Protein AF-A0A0S3T723-F1 (afdb_monomer)

Nearest PDB structures (foldseek):
  1z1e-assembly1_A  TM=9.693E-01  e=4.880E-10  Arachis hypogaea
  1d6i-assembly1_A  TM=9.739E-01  e=6.823E-10  Medicago sativa
  6dxd-assembly1_C  TM=9.628E-01  e=9.540E-10  Arabidopsis thaliana
  7sgy-assembly1_A  TM=9.703E-01  e=4.982E-08  Cannabis sativa
  6l78-assembly1_A  TM=9.674E-01  e=6.965E-08  Aegle marmelos

pLDDT: mean 72.11, std 24.61, range [27.08, 97.75]

Secondary structure (DSSP, 8-state):
------------HHHHHHHHHHHHHHHHHTT-TTS-THHHHHHHHTTS--HHHHHHHHHHHHT------HHHHHHHTPPPS------------S-EEETTTHHHHHHHHTT-TT-HHHHHHHHHHHHHT---EEE-S--HHHHHH-GGGG-TT-----

Mean predicted aligned error: 18.01 Å

Solvent-accessible surface area (backbone atoms only — not comparable to full-atom values): 10346 Å² total; per-residue (Å²): 132,90,80,91,85,80,89,79,91,81,78,62,79,75,57,64,60,54,54,55,56,48,52,59,53,53,65,66,59,74,76,52,97,83,61,72,70,62,60,64,51,53,64,50,51,78,74,46,94,56,70,72,59,54,54,53,49,48,56,49,58,74,61,58,75,77,81,78,47,74,65,58,57,53,58,76,69,53,81,84,79,78,93,72,90,88,79,88,87,86,87,76,53,89,47,72,44,47,37,87,53,38,53,63,52,53,27,56,74,40,74,40,66,86,44,54,75,57,47,55,54,48,41,56,50,41,71,67,63,80,54,66,61,48,62,40,83,78,46,74,66,60,45,68,77,36,56,60,80,47,43,94,80,58,78,82,82,125

InterPro domains:
  IPR001099 Chalcone/stilbene synthase, N-terminal [PF00195] (71-153)
  IPR011141 Polyketide synthase, type III [PTHR11877] (70-152)
  IPR016039 Thiolase-like [G3DSA:3.40.47.10] (58-156)
  IPR016039 Thiolase-like [SSF53901] (67-152)

Organism: NCBI:txid157739

Radius of gyration: 41.03 Å; Cα contacts (8 Å, |Δi|>4): 56; chains: 1; bounding box: 100×69×62 Å

Structure (mmCIF, N/CA/C/O backbone):
data_AF-A0A0S3T723-F1
#
_entry.id   AF-A0A0S3T723-F1
#
loop_
_atom_site.group_PDB
_atom_site.id
_atom_site.type_symbol
_atom_site.label_atom_id
_atom_site.label_alt_id
_atom_site.label_comp_id
_atom_site.label_asym_id
_atom_site.label_entity_id
_atom_site.label_seq_id
_atom_site.pdbx_PDB_ins_code
_atom_site.Cartn_x
_atom_site.Cartn_y
_atom_site.Cartn_z
_atom_site.occupancy
_atom_site.B_iso_or_equiv
_atom_site.auth_seq_id
_atom_site.auth_comp_id
_atom_site.auth_asym_id
_atom_site.auth_atom_id
_atom_site.pdbx_PDB_model_num
ATOM 1 N N . MET A 1 1 ? -75.061 27.899 25.899 1.00 28.73 1 MET A N 1
ATOM 2 C CA . MET A 1 1 ? -75.866 28.919 25.197 1.00 28.73 1 MET A CA 1
ATOM 3 C C . MET A 1 1 ? -75.340 30.290 25.576 1.00 28.73 1 MET A C 1
ATOM 5 O O . MET A 1 1 ? -74.934 30.469 26.715 1.00 28.73 1 MET A O 1
ATOM 9 N N . HIS A 1 2 ? -75.288 31.183 24.588 1.00 32.44 2 HIS A N 1
ATOM 10 C CA . HIS A 1 2 ? -74.987 32.613 24.678 1.00 32.44 2 HIS A CA 1
ATOM 11 C C . HIS A 1 2 ? -75.399 33.279 25.992 1.00 32.44 2 HIS A C 1
ATOM 13 O O . HIS A 1 2 ? -76.547 33.119 26.384 1.00 32.44 2 HIS A O 1
ATOM 19 N N . VAL A 1 3 ? -74.546 34.169 26.514 1.00 27.97 3 VAL A N 1
ATOM 20 C CA . VAL A 1 3 ? -74.992 35.504 26.939 1.00 27.97 3 VAL A CA 1
ATOM 21 C C . VAL A 1 3 ? -73.883 36.517 26.623 1.00 27.97 3 VAL A C 1
ATOM 23 O O . VAL A 1 3 ? -72.830 36.533 27.257 1.00 27.97 3 VAL A O 1
ATOM 26 N N . MET A 1 4 ? -74.135 37.357 25.615 1.00 35.16 4 MET A N 1
ATOM 27 C CA . MET A 1 4 ? -73.518 38.678 25.499 1.00 35.16 4 MET A CA 1
ATOM 28 C C . MET A 1 4 ? -74.035 39.521 26.665 1.00 35.16 4 MET A C 1
ATOM 30 O O . MET A 1 4 ? -75.248 39.659 26.807 1.00 35.16 4 MET A O 1
ATOM 34 N N . LEU A 1 5 ? -73.146 40.116 27.459 1.00 27.08 5 LEU A N 1
ATOM 35 C CA . LEU A 1 5 ? -73.501 41.289 28.250 1.00 27.08 5 LEU A CA 1
ATOM 36 C C . LEU A 1 5 ? -72.614 42.458 27.856 1.00 27.08 5 LEU A C 1
ATOM 38 O O . LEU A 1 5 ? -71.394 42.375 27.729 1.00 27.08 5 LEU A O 1
ATOM 42 N N . THR A 1 6 ? -73.330 43.526 27.585 1.00 29.00 6 THR A N 1
ATOM 43 C CA 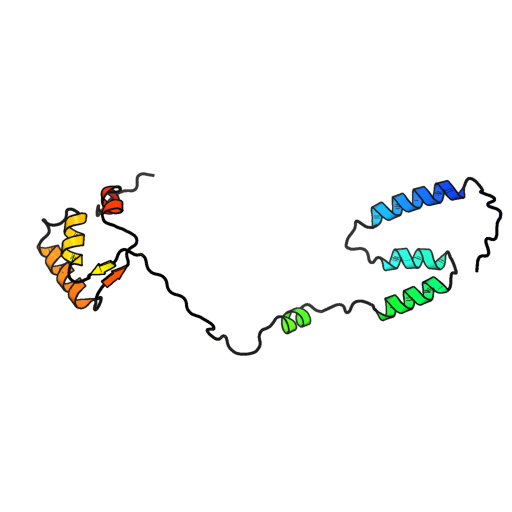. THR A 1 6 ? -72.961 44.759 26.930 1.00 29.00 6 THR A CA 1
ATOM 44 C C . THR A 1 6 ? -72.736 45.871 27.963 1.00 29.00 6 THR A C 1
ATOM 46 O O . THR A 1 6 ? -73.461 45.922 28.952 1.00 29.00 6 THR A O 1
ATOM 49 N N . TYR A 1 7 ? -71.835 46.807 27.626 1.00 27.73 7 TYR A N 1
ATOM 50 C CA . TYR A 1 7 ? -71.685 48.193 28.130 1.00 27.73 7 TYR A CA 1
ATOM 51 C C . TYR A 1 7 ? -71.016 48.451 29.504 1.00 27.73 7 TYR A C 1
ATOM 53 O O . TYR A 1 7 ? -71.139 47.644 30.418 1.00 27.73 7 TYR A O 1
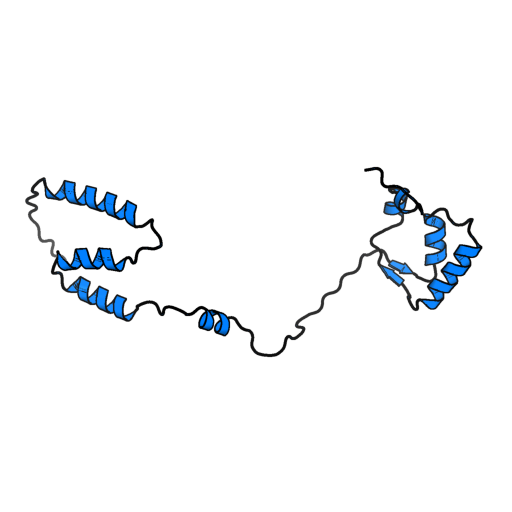ATOM 61 N N . PRO A 1 8 ? -70.415 49.647 29.726 1.00 36.44 8 PRO A N 1
ATOM 62 C CA . PRO A 1 8 ? -69.668 50.486 28.787 1.00 36.44 8 PRO A CA 1
ATOM 63 C C . PRO A 1 8 ? -68.263 50.868 29.301 1.00 36.44 8 PRO A C 1
ATOM 65 O O . PRO A 1 8 ? -68.009 51.108 30.479 1.00 36.44 8 PRO A O 1
ATOM 68 N N . PHE A 1 9 ? -67.351 50.997 28.342 1.00 35.88 9 PHE A N 1
ATOM 69 C CA . PHE A 1 9 ? -66.097 51.730 28.459 1.00 35.88 9 PHE A CA 1
ATOM 70 C C . PHE A 1 9 ? -66.386 53.215 28.750 1.00 35.88 9 PHE A C 1
ATOM 72 O O . PHE A 1 9 ? -66.932 53.906 27.895 1.00 35.88 9 PHE A O 1
ATOM 79 N N . SER A 1 10 ? -65.948 53.728 29.902 1.00 30.38 10 SER A N 1
ATOM 80 C CA . SER A 1 10 ? -65.617 55.151 30.045 1.00 30.38 10 SER A CA 1
ATOM 81 C C . SER A 1 10 ? -64.096 55.271 30.032 1.00 30.38 10 SER A C 1
ATOM 83 O O . SER A 1 10 ? -63.402 54.938 30.995 1.00 30.38 10 SER A O 1
ATOM 85 N N . VAL A 1 11 ? -63.564 55.617 28.861 1.00 40.06 11 VAL A N 1
ATOM 86 C CA . VAL A 1 11 ? -62.128 55.715 28.596 1.00 40.06 11 VAL A CA 1
ATOM 87 C C . VAL A 1 11 ? -61.672 57.103 29.025 1.00 40.06 11 VAL A C 1
ATOM 89 O O . VAL A 1 11 ? -61.886 58.079 28.313 1.00 40.06 11 VAL A O 1
ATOM 92 N N . HIS A 1 12 ? -60.997 57.205 30.168 1.00 31.09 12 HIS A N 1
ATOM 93 C CA . HIS A 1 12 ? -60.120 58.351 30.388 1.00 31.09 12 HIS A CA 1
ATOM 94 C C . HIS A 1 12 ? -58.942 58.246 29.396 1.00 31.09 12 HIS A C 1
ATOM 96 O O . HIS A 1 12 ? -58.231 57.230 29.409 1.00 31.09 12 HIS A O 1
ATOM 102 N N . PRO A 1 13 ? -58.669 59.274 28.569 1.00 35.34 13 PRO A N 1
ATOM 103 C CA . PRO A 1 13 ? -57.626 59.230 27.536 1.00 35.34 13 PRO A CA 1
ATOM 104 C C . PRO A 1 13 ? -56.196 59.042 28.089 1.00 35.34 13 PRO A C 1
ATOM 106 O O . PRO A 1 13 ? -55.276 58.718 27.341 1.00 35.34 13 PRO A O 1
ATOM 109 N N . CYS A 1 14 ? -55.995 59.131 29.409 1.00 36.38 14 CYS A N 1
ATOM 110 C CA . CYS A 1 14 ? -54.702 58.901 30.062 1.00 36.38 14 CYS A CA 1
ATOM 111 C C . CYS A 1 14 ? -54.252 57.427 30.144 1.00 36.38 14 CYS A C 1
ATOM 113 O O . CYS A 1 14 ? -53.057 57.173 30.321 1.00 36.38 14 CYS A O 1
ATOM 115 N N . ILE A 1 15 ? -55.151 56.439 30.038 1.00 43.44 15 ILE A N 1
ATOM 116 C CA . ILE A 1 15 ? -54.781 55.019 30.238 1.00 43.44 15 ILE A CA 1
ATOM 117 C C . ILE A 1 15 ? -54.218 54.395 28.951 1.00 43.44 15 ILE A C 1
ATOM 119 O O . ILE A 1 15 ? -53.286 53.587 29.003 1.00 43.44 15 ILE A O 1
ATOM 123 N N . TYR A 1 16 ? -54.728 54.801 27.784 1.00 37.62 16 TYR A N 1
ATOM 124 C CA . TYR A 1 16 ? -54.356 54.189 26.505 1.00 37.62 16 TYR A CA 1
ATOM 125 C C . TYR A 1 16 ? -52.912 54.524 26.086 1.00 37.62 16 TYR A C 1
ATOM 127 O O . TYR A 1 16 ? -52.193 53.665 25.575 1.00 37.62 16 TYR A O 1
ATOM 135 N N . ILE A 1 17 ? -52.439 55.736 26.398 1.00 44.78 17 ILE A N 1
ATOM 136 C CA . ILE A 1 17 ? -51.074 56.182 26.073 1.00 44.78 17 ILE A CA 1
ATOM 137 C C . ILE A 1 17 ? -50.034 55.462 26.949 1.00 44.78 17 ILE A C 1
ATOM 139 O O . ILE A 1 17 ? -49.003 55.010 26.445 1.00 44.78 17 ILE A O 1
ATOM 143 N N . LYS A 1 18 ? -50.330 55.242 28.240 1.00 39.06 18 LYS A N 1
ATOM 144 C CA . LYS A 1 18 ? -49.424 54.515 29.150 1.00 39.06 18 LYS A CA 1
ATOM 145 C C . LYS A 1 18 ? -49.251 53.046 28.767 1.00 39.06 18 LYS A C 1
ATOM 147 O O . LYS A 1 18 ? -48.167 52.501 28.948 1.00 39.06 18 LYS A O 1
ATOM 152 N N . ARG A 1 19 ? -50.278 52.406 28.198 1.00 41.28 19 ARG A N 1
ATOM 153 C CA . ARG A 1 19 ? -50.221 50.988 27.807 1.00 41.28 19 ARG A CA 1
ATOM 154 C C . ARG A 1 19 ? -49.326 50.752 26.585 1.00 41.28 19 ARG A C 1
ATOM 156 O O . ARG A 1 19 ? -48.618 49.749 26.542 1.00 41.28 19 ARG A O 1
ATOM 163 N N . LYS A 1 20 ? -49.308 51.692 25.631 1.00 39.41 20 LYS A N 1
ATOM 164 C CA . LYS A 1 20 ? -48.482 51.604 24.413 1.00 39.41 20 LYS A CA 1
ATOM 165 C C . LYS A 1 20 ? -47.006 51.911 24.694 1.00 39.41 20 LYS A C 1
ATOM 167 O O . LYS A 1 20 ? -46.139 51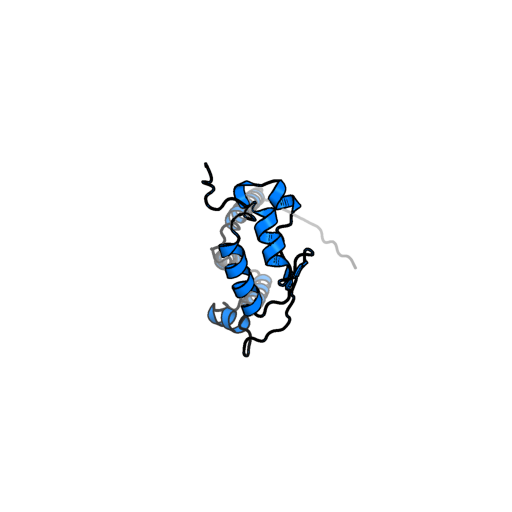.194 24.201 1.00 39.41 20 LYS A O 1
ATOM 172 N N . LEU A 1 21 ? -46.727 52.891 25.564 1.00 41.75 21 LEU A N 1
ATOM 173 C CA . LEU A 1 21 ? -45.365 53.171 26.041 1.00 41.75 21 LEU A CA 1
ATOM 174 C C . LEU A 1 21 ? -44.791 51.999 26.861 1.00 41.75 21 LEU A C 1
ATOM 176 O O . LEU A 1 21 ? -43.615 51.670 26.737 1.00 41.75 21 LEU A O 1
ATOM 180 N N . PHE A 1 22 ? -45.634 51.328 27.654 1.00 45.22 22 PHE A N 1
ATOM 181 C CA . PHE A 1 22 ? -45.230 50.173 28.458 1.00 45.22 22 PHE A CA 1
ATOM 182 C C . PHE A 1 22 ? -44.912 48.934 27.604 1.00 45.22 22 PHE A C 1
ATOM 184 O O . PHE A 1 22 ? -43.940 48.234 27.880 1.00 45.22 22 PHE A O 1
ATOM 191 N N . PHE A 1 23 ? -45.667 48.699 26.524 1.00 46.72 23 PHE A N 1
ATOM 192 C CA . PHE A 1 23 ? -45.372 47.619 25.574 1.00 46.72 23 PHE A CA 1
ATOM 193 C C . PHE A 1 23 ? -44.056 47.847 24.817 1.00 46.72 23 PHE A C 1
ATOM 195 O O . PHE A 1 23 ? -43.271 46.914 24.667 1.00 46.72 23 PHE A O 1
ATOM 202 N N . HIS A 1 24 ? -43.758 49.089 24.424 1.00 39.09 24 HIS A N 1
ATOM 203 C CA . HIS A 1 24 ? -42.494 49.411 23.751 1.00 39.09 24 HIS A CA 1
ATOM 204 C C . HIS A 1 24 ? -41.270 49.282 24.678 1.00 39.09 24 HIS A C 1
ATOM 206 O O . HIS A 1 24 ? -40.185 48.914 24.224 1.00 39.09 24 HIS A O 1
ATOM 212 N N . HIS A 1 25 ? -41.452 49.533 25.981 1.00 42.50 25 HIS A N 1
ATOM 213 C CA . HIS A 1 25 ? -40.412 49.356 26.999 1.00 42.50 25 HIS A CA 1
ATOM 214 C C . HIS A 1 25 ? -40.179 47.878 27.363 1.00 42.50 25 HIS A C 1
ATOM 216 O O . HIS A 1 25 ? -39.045 47.456 27.574 1.00 42.50 25 HIS A O 1
ATOM 222 N N . LEU A 1 26 ? -41.232 47.053 27.372 1.00 43.78 26 LEU A N 1
ATOM 223 C CA . LEU A 1 26 ? -41.107 45.603 27.574 1.00 43.78 26 LEU A CA 1
ATOM 224 C C . LEU A 1 26 ? -40.375 44.915 26.417 1.00 43.78 26 LEU A C 1
ATOM 226 O O . LEU A 1 26 ? -39.572 44.011 26.645 1.00 43.78 26 LEU A O 1
ATOM 230 N N . GLN A 1 27 ? -40.599 45.372 25.185 1.00 42.78 27 GLN A N 1
ATOM 231 C CA . GLN A 1 27 ? -39.972 44.779 24.004 1.00 42.78 27 GLN A CA 1
ATOM 232 C C . GLN A 1 27 ? -38.466 45.081 23.913 1.00 42.78 27 GLN A C 1
ATOM 234 O O . GLN A 1 27 ? -37.718 44.301 23.333 1.00 42.78 27 GLN A O 1
ATOM 239 N N . THR A 1 28 ? -37.999 46.158 24.555 1.00 43.72 28 THR A N 1
ATOM 240 C CA . THR A 1 28 ? -36.571 46.508 24.646 1.00 43.72 28 THR A CA 1
ATOM 241 C C . THR A 1 28 ? -35.827 45.759 25.758 1.00 43.72 28 THR A C 1
ATOM 243 O O . THR A 1 28 ? -34.607 45.636 25.686 1.00 43.72 28 THR A O 1
ATOM 246 N N . GLN A 1 29 ? -36.522 45.208 26.761 1.00 39.41 29 GLN A N 1
ATOM 247 C CA . GLN A 1 29 ? -35.892 44.491 27.885 1.00 39.41 29 GLN A CA 1
ATOM 248 C C . GLN A 1 29 ? -35.833 42.963 27.711 1.00 39.41 29 GLN A C 1
ATOM 250 O O . GLN A 1 29 ? -35.079 42.303 28.420 1.00 39.41 29 GLN A O 1
ATOM 255 N N . LEU A 1 30 ? -36.568 42.392 26.749 1.00 43.25 30 LEU A N 1
ATOM 256 C CA . LEU A 1 30 ? -36.546 40.952 26.438 1.00 43.25 30 LEU A CA 1
ATOM 257 C C . LEU A 1 30 ? -35.326 40.498 25.606 1.00 43.25 30 LEU A C 1
ATOM 259 O O . LEU A 1 30 ? -35.158 39.304 25.387 1.00 43.25 30 LEU A O 1
ATOM 263 N N . LEU A 1 31 ? -34.464 41.423 25.163 1.00 42.50 31 LEU A N 1
ATOM 264 C CA . LEU A 1 31 ? -33.256 41.142 24.364 1.00 42.50 31 LEU A CA 1
ATOM 265 C C . LEU A 1 31 ? -31.955 41.065 25.188 1.00 42.50 31 LEU A C 1
ATOM 267 O O . LEU A 1 31 ? -30.873 40.963 24.618 1.00 42.50 31 LEU A O 1
ATOM 271 N N . GLN A 1 32 ? -32.034 41.106 26.521 1.00 36.28 32 GLN A N 1
ATOM 272 C CA . GLN A 1 32 ? -30.875 40.969 27.411 1.00 36.28 32 GLN A CA 1
ATOM 273 C C . GLN A 1 32 ? -30.905 39.568 28.052 1.00 36.28 32 GLN A C 1
ATOM 275 O O . GLN A 1 32 ? -31.745 39.323 28.920 1.00 36.28 32 GLN A O 1
ATOM 280 N N . PRO A 1 33 ? -30.027 38.637 27.637 1.00 41.00 33 PRO A N 1
ATOM 281 C CA . PRO A 1 33 ? -30.139 37.214 27.971 1.00 41.00 33 PRO A CA 1
ATOM 282 C C . PRO A 1 33 ? -29.805 36.866 29.432 1.00 41.00 33 PRO A C 1
ATOM 284 O O . PRO A 1 33 ? -29.940 35.707 29.808 1.00 41.00 33 PRO A O 1
ATOM 287 N N . ASP A 1 34 ? -29.410 37.839 30.260 1.00 42.00 34 ASP A N 1
ATOM 288 C CA . ASP A 1 34 ? -28.809 37.575 31.576 1.00 42.00 34 ASP A CA 1
ATOM 289 C C . ASP A 1 34 ? -29.494 38.290 32.757 1.00 42.00 34 ASP A C 1
ATOM 291 O O . ASP A 1 34 ? -28.943 38.419 33.849 1.00 42.00 34 ASP A O 1
ATOM 295 N N . ARG A 1 35 ? -30.732 38.772 32.577 1.00 47.41 35 ARG A N 1
ATOM 296 C CA . ARG A 1 35 ? -31.547 39.236 33.711 1.00 47.41 35 ARG A CA 1
ATOM 297 C C . ARG A 1 35 ? -32.698 38.287 33.967 1.00 47.41 35 ARG A C 1
ATOM 299 O O . ARG A 1 35 ? -33.574 38.095 33.131 1.00 47.41 35 ARG A O 1
ATOM 306 N N . ASN A 1 36 ? -32.690 37.724 35.171 1.00 47.38 36 ASN A N 1
ATOM 307 C CA . ASN A 1 36 ? -33.693 36.799 35.663 1.00 47.38 36 ASN A CA 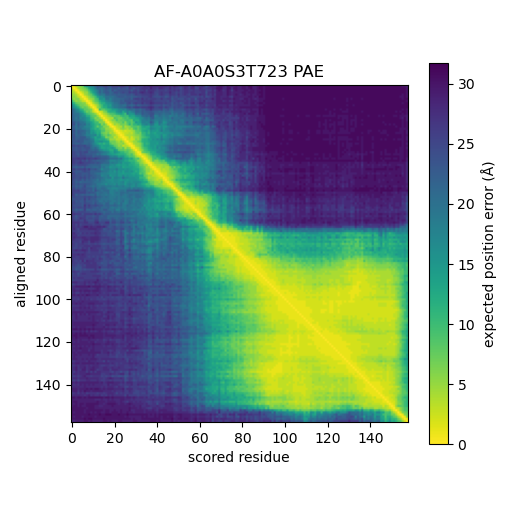1
ATOM 308 C C . ASN A 1 36 ? -35.111 37.404 35.484 1.00 47.38 36 ASN A C 1
ATOM 310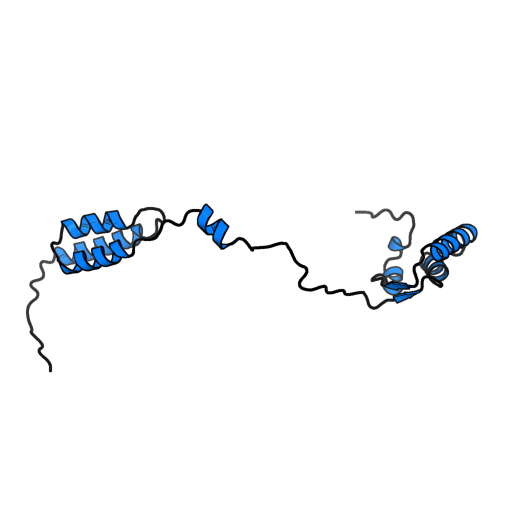 O O . ASN A 1 36 ? -35.446 38.372 36.179 1.00 47.38 36 ASN A O 1
ATOM 314 N N . PRO A 1 37 ? -35.957 36.868 34.576 1.00 50.12 37 PRO A N 1
ATOM 315 C CA . PRO A 1 37 ? -37.247 37.473 34.208 1.00 50.12 37 PRO A CA 1
ATOM 316 C C . PRO A 1 37 ? -38.245 37.540 35.379 1.00 50.12 37 PRO A C 1
ATOM 318 O O . PRO A 1 37 ? -39.282 38.201 35.300 1.00 50.12 37 PRO A O 1
ATOM 321 N N . PHE A 1 38 ? -37.910 36.900 36.500 1.00 49.56 38 PHE A N 1
ATOM 322 C CA . PHE A 1 38 ? -38.670 36.885 37.742 1.00 49.56 38 PHE A CA 1
ATOM 323 C C . PHE A 1 38 ? -38.754 38.245 38.440 1.00 49.56 38 PHE A C 1
ATOM 325 O O . PHE A 1 38 ? -39.775 38.521 39.069 1.00 49.56 38 PHE A O 1
ATOM 332 N N . TYR A 1 39 ? -37.746 39.115 38.308 1.00 53.25 39 TYR A N 1
ATOM 333 C CA . TYR A 1 39 ? -37.762 40.427 38.973 1.00 53.25 39 TYR A CA 1
ATOM 334 C C . TYR A 1 39 ? -38.815 41.376 38.384 1.00 53.25 39 TYR A C 1
ATOM 336 O O . TYR A 1 39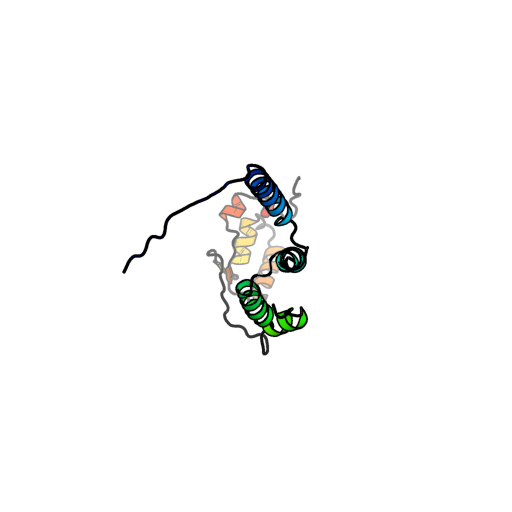 ? -39.514 42.068 39.125 1.00 53.25 39 TYR A O 1
ATOM 344 N N . LEU A 1 40 ? -38.985 41.364 37.059 1.00 52.47 40 LEU A N 1
ATOM 345 C CA . LEU A 1 40 ? -39.989 42.183 36.371 1.00 52.47 40 LEU A CA 1
ATOM 346 C C . LEU A 1 40 ? -41.417 41.699 36.659 1.00 52.47 40 LEU A C 1
ATOM 348 O O . LEU A 1 40 ? -42.319 42.517 36.846 1.00 52.47 40 LEU A O 1
ATOM 352 N N . LEU A 1 41 ? -41.622 40.383 36.771 1.00 50.69 41 LEU A N 1
ATOM 353 C CA . LEU A 1 41 ? -42.932 39.810 37.084 1.00 50.69 41 LEU A CA 1
ATOM 354 C C . LEU A 1 41 ? -43.346 40.078 38.545 1.00 50.69 41 LEU A C 1
ATOM 356 O O . LEU A 1 41 ? -44.505 40.401 38.804 1.00 50.69 41 LEU A O 1
ATOM 360 N N . PHE A 1 42 ? -42.399 40.030 39.492 1.00 51.31 42 PHE A N 1
ATOM 361 C CA . PHE A 1 42 ? -42.649 40.344 40.908 1.00 51.31 42 PHE A CA 1
ATOM 362 C C . PHE A 1 42 ? -43.110 41.791 41.113 1.00 51.31 42 PHE A C 1
ATOM 364 O O . PHE A 1 42 ? -44.050 42.054 41.868 1.00 51.31 42 PHE A O 1
ATOM 371 N N . HIS A 1 43 ? -42.491 42.728 40.392 1.00 51.50 43 HIS A N 1
ATOM 372 C CA . HIS A 1 43 ? -42.842 44.143 40.484 1.00 51.50 43 HIS A CA 1
ATOM 373 C C . HIS A 1 43 ? -44.241 44.447 39.921 1.00 51.50 43 HIS A C 1
ATOM 375 O O . HIS A 1 43 ? -44.890 45.402 40.352 1.00 51.50 43 HIS A O 1
ATOM 381 N N . PHE A 1 44 ? -44.724 43.626 38.982 1.00 52.00 44 PHE A N 1
ATOM 382 C CA . PHE A 1 44 ? -46.047 43.772 38.376 1.00 52.00 44 PHE A CA 1
ATOM 383 C C . PHE A 1 44 ? -47.164 43.162 39.238 1.00 52.00 44 PHE A C 1
ATOM 385 O O . PHE A 1 44 ? -48.227 43.765 39.390 1.00 52.00 44 PHE A O 1
ATOM 392 N N . VAL A 1 45 ? -46.912 42.006 39.862 1.00 51.66 45 VAL A N 1
ATOM 393 C CA . VAL A 1 45 ? -47.884 41.298 40.721 1.00 51.66 45 VAL A CA 1
ATOM 394 C C . VAL A 1 45 ? -48.154 42.045 42.032 1.00 51.66 45 VAL A C 1
ATOM 396 O O . VAL A 1 45 ? -49.287 42.048 42.502 1.00 51.66 45 VAL A O 1
ATOM 399 N N . SER A 1 46 ? -47.166 42.769 42.574 1.00 51.91 46 SER A N 1
ATOM 400 C CA . SER A 1 46 ? -47.362 43.623 43.761 1.00 51.91 46 SER A CA 1
ATOM 401 C C . SER A 1 46 ? -48.334 44.791 43.508 1.00 51.91 46 SER A C 1
ATOM 403 O O . SER A 1 46 ? -48.970 45.299 44.428 1.00 51.91 46 SER A O 1
ATOM 405 N N . LYS A 1 47 ? -48.504 45.201 42.242 1.00 52.34 47 LYS A N 1
ATOM 406 C CA . LYS A 1 47 ? -49.354 46.341 41.863 1.00 52.34 47 LYS A CA 1
ATOM 407 C C . LYS A 1 47 ? -50.780 45.955 41.448 1.00 52.34 47 LYS A C 1
ATOM 409 O O . LYS A 1 47 ? -51.645 46.825 41.414 1.00 52.34 47 LYS A O 1
ATOM 414 N N . TYR A 1 48 ? -51.038 44.679 41.150 1.00 53.38 48 TYR A N 1
ATOM 415 C CA . TYR A 1 48 ? -52.346 44.180 40.711 1.00 53.38 48 TYR A CA 1
ATOM 416 C C . TYR A 1 48 ? -52.692 42.884 41.456 1.00 53.38 48 TYR A C 1
ATOM 418 O O . TYR A 1 48 ? -52.210 41.804 41.125 1.00 53.38 48 TYR A O 1
ATOM 426 N N . HIS A 1 49 ? -53.553 42.993 42.466 1.00 53.12 49 HIS A N 1
ATOM 427 C CA . HIS A 1 49 ? -53.972 41.923 43.378 1.00 53.12 49 HIS A CA 1
ATOM 428 C C . HIS A 1 49 ? -54.885 40.869 42.692 1.00 53.12 49 HIS A C 1
ATOM 430 O O . HIS A 1 49 ? -56.045 40.700 43.059 1.00 53.12 49 HIS A O 1
ATOM 436 N N . HIS A 1 50 ? -54.399 40.147 41.674 1.00 54.06 50 HIS A N 1
ATOM 437 C CA . HIS A 1 50 ? -55.194 39.155 40.931 1.00 54.06 50 HIS A CA 1
ATOM 438 C C . HIS A 1 50 ? -54.759 37.712 41.274 1.00 54.06 50 HIS A C 1
ATOM 440 O O . HIS A 1 50 ? -53.745 37.208 40.795 1.00 54.06 50 HIS A O 1
ATOM 446 N N . ARG A 1 51 ? -55.583 37.005 42.069 1.00 54.41 51 ARG A N 1
ATOM 447 C CA . ARG A 1 51 ? -55.388 35.603 42.517 1.00 54.41 51 ARG A CA 1
ATOM 448 C C . ARG A 1 51 ? -55.034 34.535 41.445 1.00 54.41 51 ARG A C 1
ATOM 450 O O . ARG A 1 51 ? -54.264 33.644 41.795 1.00 54.41 51 ARG A O 1
ATOM 457 N N . PRO A 1 52 ? -55.506 34.558 40.180 1.00 55.97 52 PRO A N 1
ATOM 458 C CA . PRO A 1 52 ? -55.172 33.509 39.207 1.00 55.97 52 PRO A CA 1
ATOM 459 C C . PRO A 1 52 ? -53.711 33.552 38.733 1.00 55.97 52 PRO A C 1
ATOM 461 O O . PRO A 1 52 ? -53.150 32.517 38.380 1.00 55.97 52 PRO A O 1
ATOM 464 N N . LEU A 1 53 ? -53.058 34.720 38.789 1.00 56.66 53 LEU A N 1
ATOM 465 C CA . LEU A 1 53 ? -51.638 34.846 38.448 1.00 56.66 53 LEU A CA 1
ATOM 466 C C . LEU A 1 53 ? -50.736 34.212 39.511 1.00 56.66 53 LEU A C 1
ATOM 468 O O . LEU A 1 53 ? -49.678 33.689 39.175 1.00 56.66 53 LEU A O 1
ATOM 472 N N . LEU A 1 54 ? -51.173 34.214 40.775 1.00 59.34 54 LEU A N 1
ATOM 473 C CA . LEU A 1 54 ? -50.451 33.584 41.879 1.00 59.34 54 LEU A CA 1
ATOM 474 C C . LEU A 1 54 ? -50.417 32.057 41.719 1.00 59.34 54 LEU A C 1
ATOM 476 O O . LEU A 1 54 ? -49.374 31.451 41.932 1.00 59.34 54 LEU A O 1
ATOM 480 N N . LEU A 1 55 ? -51.525 31.441 41.290 1.00 59.31 55 LEU A N 1
ATOM 481 C CA . LEU A 1 55 ? -51.603 29.992 41.079 1.00 59.31 55 LEU A CA 1
ATOM 482 C C . LEU 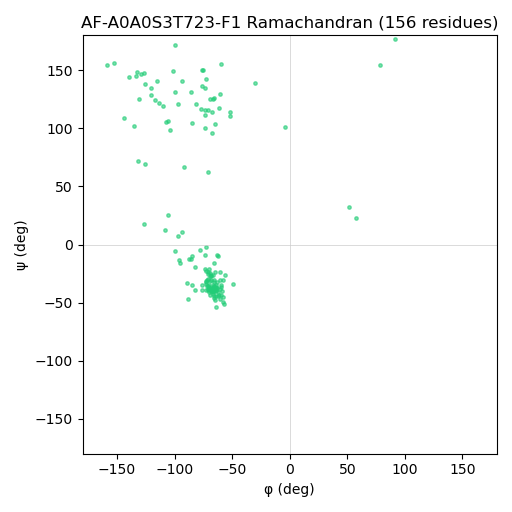A 1 55 ? -50.736 29.540 39.894 1.00 59.31 55 LEU A C 1
ATOM 484 O O . LEU A 1 55 ? -50.035 28.539 39.996 1.00 59.31 55 LEU A O 1
ATOM 488 N N . LEU A 1 56 ? -50.718 30.314 38.803 1.00 59.53 56 LEU A N 1
ATOM 489 C CA . LEU A 1 56 ? -49.841 30.061 37.657 1.00 59.53 56 LEU A CA 1
ATOM 490 C C . LEU A 1 56 ? -48.361 30.256 38.027 1.00 59.53 56 LEU A C 1
ATOM 492 O O . LEU A 1 56 ? -47.522 29.454 37.636 1.00 59.53 56 LEU A O 1
ATOM 496 N N . LEU A 1 57 ? -48.042 31.270 38.840 1.00 60.75 57 LEU A N 1
ATOM 497 C CA . LEU A 1 57 ? -46.706 31.475 39.408 1.00 60.75 57 LEU A CA 1
ATOM 498 C C . LEU A 1 57 ? -46.280 30.342 40.338 1.00 60.75 57 LEU A C 1
ATOM 500 O O . LEU A 1 57 ? -45.108 29.992 40.330 1.00 60.75 57 LEU A O 1
ATOM 504 N N . LEU A 1 58 ? -47.196 29.775 41.126 1.00 60.50 58 LEU A N 1
ATOM 505 C CA . LEU A 1 58 ? -46.941 28.614 41.981 1.00 60.50 58 LEU A CA 1
ATOM 506 C C . LEU A 1 58 ? -46.750 27.338 41.154 1.00 60.50 58 LEU A C 1
ATOM 508 O O . LEU A 1 58 ? -45.820 26.589 41.428 1.00 60.50 58 LEU A O 1
ATOM 512 N N . TYR A 1 59 ? -47.547 27.131 40.103 1.00 57.09 59 TYR A N 1
ATOM 513 C CA . TYR A 1 59 ? -47.388 26.020 39.158 1.00 57.09 59 TYR A CA 1
ATOM 514 C C . TYR A 1 59 ? -46.062 26.122 38.386 1.00 57.09 59 TYR A C 1
ATOM 516 O O . TYR A 1 59 ? -45.348 25.138 38.222 1.00 57.09 59 TYR A O 1
ATOM 524 N N . PHE A 1 60 ? -45.677 27.336 37.981 1.00 54.34 60 PHE A N 1
ATOM 525 C CA . PHE A 1 60 ? -44.388 27.614 37.345 1.00 54.34 60 PHE A CA 1
ATOM 526 C C . PHE A 1 60 ? -43.227 27.545 38.354 1.00 54.34 60 PHE A C 1
ATOM 528 O O . PHE A 1 60 ? -42.148 27.075 38.000 1.00 54.34 60 PHE A O 1
ATOM 535 N N . LYS A 1 61 ? -43.434 27.941 39.624 1.00 54.78 61 LYS A N 1
ATOM 536 C CA . LYS A 1 61 ? -42.472 27.760 40.732 1.00 54.78 61 LYS A CA 1
ATOM 537 C C . LYS A 1 61 ? -42.253 26.284 41.087 1.00 54.78 61 LYS A C 1
ATOM 539 O O . LYS A 1 61 ? -41.136 25.898 41.409 1.00 54.78 61 LYS A O 1
ATOM 544 N N . ALA A 1 62 ? -43.297 25.465 41.003 1.00 53.03 62 ALA A N 1
ATOM 545 C CA . ALA A 1 62 ? -43.208 24.016 41.164 1.00 53.03 62 ALA A CA 1
ATOM 546 C C . ALA A 1 62 ? -42.476 23.348 39.984 1.00 53.03 62 ALA A C 1
ATOM 548 O O . ALA A 1 62 ? -41.933 22.261 40.135 1.00 53.03 62 ALA A O 1
ATOM 549 N N . ASN A 1 63 ? -42.408 24.029 38.834 1.00 51.84 63 ASN A N 1
ATOM 550 C CA . ASN A 1 63 ? -41.700 23.597 37.627 1.00 51.84 63 ASN A CA 1
ATOM 551 C C . ASN A 1 63 ? -40.386 24.375 37.393 1.00 51.84 63 ASN A C 1
ATOM 553 O O . ASN A 1 63 ? -39.929 24.535 36.258 1.00 51.84 63 ASN A O 1
ATOM 557 N N . GLN A 1 64 ? -39.775 24.914 38.457 1.00 53.62 64 GLN A N 1
ATOM 558 C CA . GLN A 1 64 ? -38.498 25.620 38.343 1.00 53.62 64 GLN A CA 1
ATOM 559 C C . GLN A 1 64 ? -37.387 24.651 37.975 1.00 53.62 64 GLN A C 1
ATOM 561 O O . GLN A 1 64 ? -37.005 23.784 38.757 1.00 53.62 64 GLN A O 1
ATOM 566 N N . ARG A 1 65 ? -36.880 24.874 36.759 1.00 56.12 65 ARG A N 1
ATOM 567 C CA . ARG A 1 65 ? -35.533 24.582 36.268 1.00 56.12 65 ARG A CA 1
ATOM 568 C C . ARG A 1 65 ? -34.620 24.027 37.361 1.00 56.12 65 ARG A C 1
ATOM 570 O O . ARG A 1 65 ? -34.046 24.787 38.139 1.00 56.12 65 ARG A O 1
ATOM 577 N N . LYS A 1 66 ? -34.427 22.705 37.350 1.00 60.56 66 LYS A N 1
ATOM 578 C CA . LYS A 1 66 ? -33.208 22.110 37.900 1.00 60.56 66 LYS A CA 1
ATOM 579 C C . LYS A 1 66 ? -32.037 22.845 37.255 1.00 60.56 66 LYS A C 1
ATOM 581 O O . LYS A 1 66 ? -31.873 22.792 36.037 1.00 60.56 66 LYS A O 1
ATOM 586 N N . MET A 1 67 ? -31.275 23.577 38.059 1.00 63.62 67 MET A N 1
ATOM 587 C CA . MET A 1 67 ? -29.980 24.087 37.636 1.00 63.62 67 MET A CA 1
ATOM 588 C C . MET A 1 67 ? -29.087 22.860 37.476 1.00 63.62 67 MET A C 1
ATOM 590 O O . MET A 1 67 ? -28.599 22.316 38.461 1.00 63.62 67 MET A O 1
ATOM 594 N N . VAL A 1 68 ? -28.988 22.363 36.245 1.00 71.50 68 VAL A N 1
ATOM 595 C CA . VAL A 1 68 ? -28.189 21.180 35.942 1.00 71.50 68 VAL A CA 1
ATOM 596 C C . VAL A 1 68 ? -26.727 21.560 36.106 1.00 71.50 68 VAL A C 1
ATOM 598 O O . VAL A 1 68 ? -26.254 22.540 35.524 1.00 71.50 68 VAL A O 1
ATOM 601 N N . THR A 1 69 ? -26.016 20.801 36.926 1.00 87.44 69 THR A N 1
ATOM 602 C CA . THR A 1 69 ? -24.593 21.031 37.149 1.00 87.44 69 THR A CA 1
ATOM 603 C C . THR A 1 69 ? -23.787 20.530 35.952 1.00 87.44 69 THR A C 1
ATOM 605 O O . THR A 1 69 ? -24.148 19.558 35.287 1.00 87.44 69 THR A O 1
ATOM 608 N N . VAL A 1 70 ? -22.643 21.158 35.681 1.00 88.75 70 VAL A N 1
ATOM 609 C CA . VAL A 1 70 ? -21.744 20.718 34.597 1.00 88.75 70 VAL A CA 1
ATOM 610 C C . VAL A 1 70 ? -21.290 19.261 34.802 1.00 88.75 70 VAL A C 1
ATOM 612 O O . VAL A 1 70 ? -21.076 18.536 33.832 1.00 88.75 70 VAL A O 1
ATOM 615 N N . SER A 1 71 ? -21.180 18.801 36.053 1.00 88.19 71 SER A N 1
ATOM 616 C CA . SER A 1 71 ? -20.869 17.411 36.409 1.00 88.19 71 SER A CA 1
ATOM 617 C C . SER A 1 71 ? -21.957 16.417 36.004 1.00 88.19 71 SER A C 1
ATOM 619 O O . SER A 1 71 ? -21.624 15.376 35.443 1.00 88.19 71 SER A O 1
ATOM 621 N N . GLU A 1 72 ? -23.234 16.733 36.232 1.00 89.00 72 GLU A N 1
ATOM 622 C CA . GLU A 1 72 ? -24.360 15.860 35.858 1.00 89.00 72 GLU A CA 1
ATOM 623 C C . GLU A 1 72 ? -24.477 15.729 34.336 1.00 89.00 72 GLU A C 1
ATOM 625 O O . GLU A 1 72 ? -24.672 14.628 33.823 1.00 89.00 72 GLU A O 1
ATOM 630 N N . ILE A 1 73 ? -24.269 16.832 33.606 1.00 89.88 73 ILE A N 1
ATOM 631 C CA . ILE A 1 73 ? -24.234 16.820 32.134 1.00 89.88 73 ILE A CA 1
ATOM 632 C C . ILE A 1 73 ? -23.106 15.905 31.644 1.00 89.88 73 ILE A C 1
ATOM 634 O O . ILE A 1 73 ? -23.324 15.057 30.782 1.00 89.88 73 ILE A O 1
ATOM 638 N N . ARG A 1 74 ? -21.906 16.029 32.227 1.00 90.19 74 ARG A N 1
ATOM 639 C CA . ARG A 1 74 ? -20.749 15.192 31.869 1.00 90.19 74 ARG A CA 1
ATOM 640 C C . ARG A 1 74 ? -20.962 13.718 32.194 1.00 90.19 74 ARG A C 1
ATOM 642 O O . ARG A 1 74 ? -20.495 12.875 31.438 1.00 90.19 74 ARG A O 1
ATOM 649 N N . GLN A 1 75 ? -21.626 13.398 33.303 1.00 91.69 75 GLN A N 1
ATOM 650 C CA . GLN A 1 75 ? -21.905 12.012 33.676 1.00 91.69 75 GLN A CA 1
ATOM 651 C C . GLN A 1 75 ? -22.926 11.375 32.730 1.00 91.69 75 GLN A C 1
ATOM 653 O O . GLN A 1 75 ? -22.687 10.267 32.268 1.00 91.69 75 GLN A O 1
ATOM 658 N N . ALA A 1 76 ? -23.997 12.090 32.376 1.00 91.06 76 ALA A N 1
ATOM 659 C CA . ALA A 1 76 ? -25.006 11.600 31.435 1.00 91.06 76 ALA A CA 1
ATOM 660 C C . ALA A 1 76 ? -24.475 11.432 29.997 1.00 91.06 76 ALA A C 1
ATOM 662 O O . ALA A 1 76 ? -25.000 10.626 29.237 1.00 91.06 76 ALA A O 1
ATOM 663 N N . GLN A 1 77 ? -23.445 12.193 29.612 1.00 93.19 77 GLN A N 1
ATOM 664 C CA . GLN A 1 77 ? -22.805 12.101 28.293 1.00 93.19 77 GLN A CA 1
ATOM 665 C C . GLN A 1 77 ? -21.713 11.026 28.203 1.00 93.19 77 GLN A C 1
ATOM 667 O O . GLN A 1 77 ? -21.234 10.743 27.104 1.00 93.19 77 GLN A O 1
ATOM 672 N N . ARG A 1 78 ? -21.261 10.460 29.330 1.00 92.00 78 ARG A N 1
ATOM 673 C CA . ARG A 1 78 ? -20.208 9.439 29.317 1.00 92.00 78 ARG A CA 1
ATOM 674 C C . ARG A 1 78 ? -20.760 8.113 28.810 1.00 92.00 78 ARG A C 1
ATOM 676 O O . ARG A 1 78 ? -21.803 7.656 29.257 1.00 92.00 78 ARG A O 1
ATOM 683 N N . ALA A 1 79 ? -20.005 7.482 27.916 1.00 92.06 79 ALA A N 1
ATOM 684 C CA . ALA A 1 79 ? -20.208 6.083 27.586 1.00 92.06 79 ALA A CA 1
ATOM 685 C C . ALA A 1 79 ? -19.732 5.204 28.751 1.00 92.06 79 ALA A C 1
ATOM 687 O O . ALA A 1 79 ? -18.724 5.504 29.398 1.00 92.06 79 ALA A O 1
ATOM 688 N N . GLU A 1 80 ? -20.456 4.121 29.000 1.00 92.88 80 GLU A N 1
ATOM 689 C CA . GLU A 1 80 ? -20.066 3.096 29.961 1.00 92.88 80 GLU A CA 1
ATOM 690 C C . GLU A 1 80 ? -19.295 1.981 29.249 1.00 92.88 80 GLU A C 1
ATOM 692 O O . GLU A 1 80 ? -19.640 1.575 28.140 1.00 92.88 80 GLU A O 1
ATOM 697 N N . GLY A 1 81 ? -18.252 1.472 29.903 1.00 92.81 81 GLY A N 1
ATOM 698 C CA . GLY A 1 81 ? -17.463 0.348 29.407 1.00 92.81 81 GLY A CA 1
ATOM 699 C C . GLY A 1 81 ? -16.246 0.727 28.549 1.00 92.81 81 GLY A C 1
ATOM 700 O O . GLY A 1 81 ? -15.960 1.902 28.310 1.00 92.81 81 GLY A O 1
ATOM 701 N N . PRO A 1 82 ? -15.461 -0.283 28.140 1.00 96.00 82 PRO A N 1
ATOM 702 C CA . PRO A 1 82 ? -14.255 -0.086 27.346 1.00 96.00 82 PRO A CA 1
ATOM 703 C C . PRO A 1 82 ? -14.575 0.228 25.875 1.00 96.00 82 PRO A C 1
ATOM 705 O O . PRO A 1 82 ? -15.561 -0.251 25.312 1.00 96.00 82 PRO A O 1
ATOM 708 N N . ALA A 1 83 ? -13.698 0.995 25.221 1.00 96.62 83 ALA A N 1
ATOM 709 C CA . ALA A 1 83 ? -13.805 1.261 23.788 1.00 96.62 83 ALA A CA 1
ATOM 710 C C . ALA A 1 83 ? -13.728 -0.050 22.985 1.00 96.62 83 ALA A C 1
ATOM 712 O O . ALA A 1 83 ? -12.807 -0.845 23.171 1.00 96.62 83 ALA A O 1
ATOM 713 N N . THR A 1 84 ? -14.690 -0.255 22.084 1.00 97.56 84 THR A N 1
ATOM 714 C CA . THR A 1 84 ? -14.822 -1.477 21.280 1.00 97.56 84 THR A CA 1
ATOM 715 C C . THR A 1 84 ? -14.886 -1.125 19.797 1.00 97.56 84 THR A C 1
ATOM 717 O O . THR A 1 84 ? -15.558 -0.169 19.408 1.00 97.56 84 THR A O 1
ATOM 720 N N . ILE A 1 85 ? -14.187 -1.892 18.955 1.00 96.56 85 ILE A N 1
ATOM 721 C CA . ILE A 1 85 ? -14.250 -1.733 17.498 1.00 96.56 85 ILE A CA 1
ATOM 722 C C . ILE A 1 85 ? -15.617 -2.227 17.015 1.00 96.56 85 ILE A C 1
ATOM 724 O O . ILE A 1 85 ? -15.921 -3.410 17.134 1.00 96.56 85 ILE A O 1
ATOM 728 N N . LEU A 1 86 ? -16.425 -1.322 16.455 1.00 97.69 86 LEU A N 1
ATOM 729 C CA . LEU A 1 86 ? -17.745 -1.657 15.907 1.00 97.69 86 LEU A CA 1
ATOM 730 C C . LEU A 1 86 ? -17.687 -2.059 14.427 1.00 97.69 86 LEU A C 1
ATOM 732 O O . LEU A 1 86 ? -18.466 -2.899 13.990 1.00 97.69 86 LEU A O 1
ATOM 736 N N . ALA A 1 87 ? -16.770 -1.468 13.654 1.00 97.69 87 ALA A N 1
ATOM 737 C CA . ALA A 1 87 ? -16.575 -1.780 12.240 1.00 97.69 87 ALA A CA 1
ATOM 738 C C . ALA A 1 87 ? -15.178 -1.364 11.757 1.00 97.69 87 ALA A C 1
ATOM 740 O O . ALA A 1 87 ? -14.580 -0.428 12.290 1.00 97.69 87 ALA A O 1
ATOM 741 N N . ILE A 1 88 ? -14.689 -2.037 10.710 1.00 97.38 88 ILE A N 1
ATOM 742 C CA . ILE A 1 88 ? -13.469 -1.677 9.976 1.00 97.38 88 ILE A CA 1
ATOM 743 C C . ILE A 1 88 ? -13.799 -1.686 8.482 1.00 97.38 88 ILE A C 1
ATOM 745 O O . ILE A 1 88 ? -14.278 -2.688 7.957 1.00 97.38 88 ILE A O 1
ATOM 749 N N . GLY A 1 89 ? -13.524 -0.574 7.802 1.00 97.75 89 GLY A N 1
ATOM 750 C CA . GLY A 1 89 ? -13.599 -0.460 6.346 1.00 97.75 89 GLY A CA 1
ATOM 751 C C . GLY A 1 89 ? -12.214 -0.200 5.760 1.00 97.75 89 GLY A C 1
ATOM 752 O O . GLY A 1 89 ? -11.437 0.559 6.336 1.00 97.75 89 GLY A O 1
ATOM 753 N N . THR A 1 90 ? -11.900 -0.818 4.620 1.00 97.75 90 THR A N 1
ATOM 754 C CA . THR A 1 90 ? -10.642 -0.584 3.890 1.00 97.75 90 THR A CA 1
ATOM 755 C C . THR A 1 90 ? -10.930 -0.289 2.420 1.00 97.75 90 THR A C 1
ATOM 757 O O . THR A 1 90 ? -11.889 -0.813 1.857 1.00 97.75 90 THR A O 1
ATOM 760 N N . ALA A 1 91 ? -10.111 0.564 1.804 1.00 97.38 91 ALA A N 1
ATOM 761 C CA . ALA A 1 91 ? -10.179 0.895 0.383 1.00 97.38 91 ALA A CA 1
ATOM 762 C C . ALA A 1 91 ? -8.760 0.999 -0.187 1.00 97.38 91 ALA A C 1
ATOM 764 O O . ALA A 1 91 ? -7.842 1.451 0.499 1.00 97.38 91 ALA A O 1
ATOM 765 N N . THR A 1 92 ? -8.580 0.576 -1.438 1.00 97.25 92 THR A N 1
ATOM 766 C CA . THR A 1 92 ? -7.295 0.637 -2.148 1.00 97.25 92 THR A CA 1
ATOM 767 C C . THR A 1 92 ? -7.491 1.216 -3.553 1.00 97.25 92 THR A C 1
ATOM 769 O O . THR A 1 92 ? -8.566 1.033 -4.128 1.00 97.25 92 THR A O 1
ATOM 772 N N . PRO A 1 93 ? -6.498 1.940 -4.109 1.00 96.75 93 PRO A N 1
ATOM 773 C CA . PRO A 1 93 ? -6.541 2.399 -5.498 1.00 96.75 93 PRO A CA 1
ATOM 774 C C . PRO A 1 93 ? -6.654 1.232 -6.494 1.00 96.75 93 PRO A C 1
ATOM 776 O O . PRO A 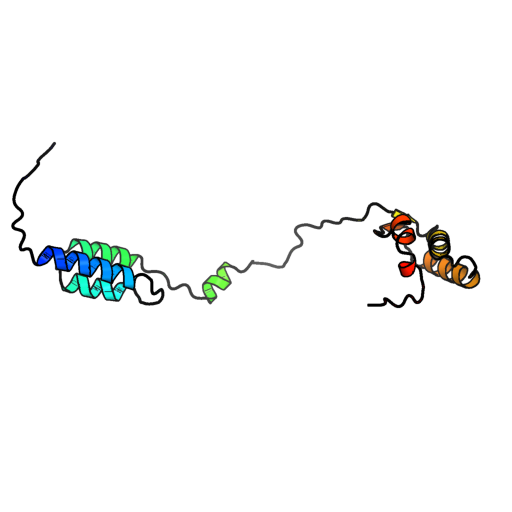1 93 ? -6.202 0.132 -6.184 1.00 96.75 93 PRO A O 1
ATOM 779 N N . PRO A 1 94 ? -7.188 1.453 -7.709 1.00 95.25 94 PRO A N 1
ATOM 780 C CA . PRO A 1 94 ? -7.369 0.384 -8.694 1.00 95.25 94 PRO A CA 1
ATOM 781 C C . PRO A 1 94 ? -6.054 -0.120 -9.307 1.00 95.25 94 PRO A C 1
ATOM 783 O O . PRO A 1 94 ? -5.964 -1.285 -9.685 1.00 95.25 94 PRO A O 1
ATOM 786 N N . ASN A 1 95 ? -5.030 0.734 -9.408 1.00 95.44 95 ASN A N 1
ATOM 787 C CA . ASN A 1 95 ? -3.750 0.361 -10.003 1.00 95.44 95 ASN A CA 1
ATOM 788 C C . ASN A 1 95 ? -2.960 -0.555 -9.058 1.00 95.44 95 ASN A C 1
ATOM 790 O O . ASN A 1 95 ? -2.570 -0.153 -7.959 1.00 95.44 95 ASN A O 1
ATOM 794 N N . CYS A 1 96 ? -2.740 -1.788 -9.509 1.00 95.88 96 CYS A N 1
ATOM 795 C CA . CYS A 1 96 ? -2.079 -2.860 -8.783 1.00 95.88 96 CYS A CA 1
ATOM 796 C C . CYS A 1 96 ? -0.756 -3.201 -9.463 1.00 95.88 96 CYS A C 1
ATOM 798 O O . CYS A 1 96 ? -0.744 -3.600 -10.624 1.00 95.88 96 CYS A O 1
ATOM 800 N N . VAL A 1 97 ? 0.342 -3.093 -8.719 1.00 95.75 97 VAL A N 1
ATOM 801 C CA . VAL A 1 97 ? 1.687 -3.362 -9.225 1.00 95.75 97 VAL A CA 1
ATOM 802 C C . VAL A 1 97 ? 2.294 -4.537 -8.471 1.00 95.75 97 VAL A C 1
ATOM 804 O O . VAL A 1 97 ? 2.384 -4.515 -7.238 1.00 95.75 97 VAL A O 1
ATOM 807 N N . ASP A 1 98 ? 2.710 -5.558 -9.214 1.00 96.81 98 ASP A N 1
ATOM 808 C CA . ASP A 1 98 ? 3.357 -6.745 -8.662 1.00 96.81 98 ASP A CA 1
ATOM 809 C C . ASP A 1 98 ? 4.807 -6.452 -8.281 1.00 96.81 98 ASP A C 1
ATOM 811 O O . ASP A 1 98 ? 5.567 -5.825 -9.017 1.00 96.81 98 ASP A O 1
ATOM 815 N N . GLN A 1 99 ? 5.211 -6.933 -7.108 1.00 96.75 99 GLN A N 1
ATOM 816 C CA . GLN A 1 99 ? 6.543 -6.674 -6.569 1.00 96.75 99 GLN A CA 1
ATOM 817 C C . GLN A 1 99 ? 7.643 -7.370 -7.385 1.00 96.75 99 GLN A C 1
ATOM 819 O O . GLN A 1 99 ? 8.763 -6.871 -7.424 1.00 96.75 99 GLN A O 1
ATOM 824 N N . SER A 1 100 ? 7.325 -8.482 -8.059 1.00 95.56 100 SER A N 1
ATOM 825 C CA . SER A 1 100 ? 8.267 -9.227 -8.903 1.00 95.56 100 SER A CA 1
ATOM 826 C C . SER A 1 100 ? 8.695 -8.448 -10.146 1.00 95.56 100 SER A C 1
ATOM 828 O O . SER A 1 100 ? 9.845 -8.554 -10.551 1.00 95.56 100 SER A O 1
ATOM 830 N N . THR A 1 101 ? 7.795 -7.655 -10.733 1.00 96.25 101 THR A N 1
ATOM 831 C CA . THR A 1 101 ? 8.061 -6.830 -11.928 1.00 96.25 101 THR A CA 1
ATOM 832 C C . THR A 1 101 ? 8.341 -5.367 -11.578 1.00 96.25 101 THR A C 1
ATOM 834 O O . THR A 1 101 ? 8.703 -4.570 -12.446 1.00 96.25 101 THR A O 1
ATOM 837 N N . TYR A 1 102 ? 8.201 -4.997 -10.300 1.00 96.56 102 TYR A N 1
ATOM 838 C CA . TYR A 1 102 ? 8.400 -3.631 -9.829 1.00 96.56 102 TYR A CA 1
ATOM 839 C C . TYR A 1 102 ? 9.802 -3.072 -10.112 1.00 96.56 102 TYR A C 1
ATOM 841 O O . TYR A 1 102 ? 9.884 -1.910 -10.506 1.00 96.56 102 TYR A O 1
ATOM 849 N N . PRO A 1 103 ? 10.903 -3.837 -9.969 1.00 96.81 103 PRO A N 1
ATOM 850 C CA . PRO A 1 103 ? 12.238 -3.354 -10.317 1.00 96.81 103 PRO A CA 1
ATOM 851 C C . PRO A 1 103 ? 12.367 -2.957 -11.786 1.00 96.81 103 PRO A C 1
ATOM 853 O O . PRO A 1 103 ? 12.897 -1.891 -12.087 1.00 96.81 103 PRO A O 1
ATOM 856 N N . ASP A 1 104 ? 11.827 -3.758 -12.702 1.00 96.25 104 ASP A N 1
ATOM 857 C CA . ASP A 1 104 ? 11.836 -3.429 -14.128 1.00 96.25 104 ASP A CA 1
ATOM 858 C C . ASP A 1 104 ? 10.986 -2.193 -14.421 1.00 96.25 104 ASP A C 1
ATOM 860 O O . ASP A 1 104 ? 11.442 -1.269 -15.093 1.00 96.25 104 ASP A O 1
ATOM 864 N N . TYR A 1 105 ? 9.775 -2.139 -13.862 1.00 95.19 105 TYR A N 1
ATOM 865 C CA . TYR A 1 105 ? 8.881 -0.990 -13.997 1.00 95.19 105 TYR A CA 1
ATOM 866 C C . TYR A 1 105 ? 9.520 0.309 -13.479 1.00 95.19 10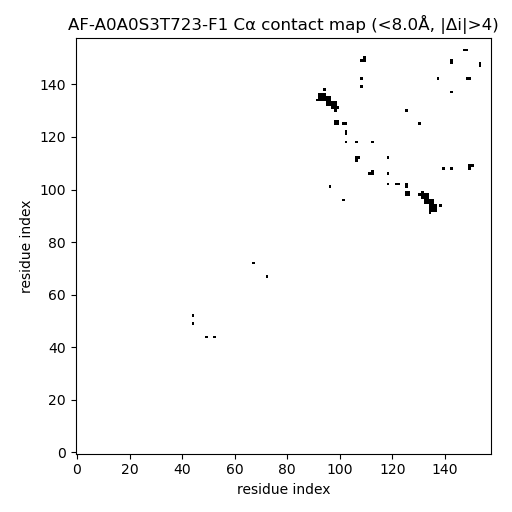5 TYR A C 1
ATOM 868 O O . TYR A 1 105 ? 9.531 1.318 -14.185 1.00 95.19 105 TYR A O 1
ATOM 876 N N . TYR A 1 106 ? 10.077 0.283 -12.265 1.00 95.38 106 TYR A N 1
ATOM 877 C CA . TYR A 1 106 ? 10.623 1.459 -11.591 1.00 95.38 106 TYR A CA 1
ATOM 878 C C . TYR A 1 106 ? 11.829 2.039 -12.338 1.00 95.38 106 TYR A C 1
ATOM 880 O O . TYR A 1 106 ? 11.903 3.250 -12.542 1.00 95.38 106 TYR A O 1
ATOM 888 N N . PHE A 1 107 ? 12.755 1.191 -12.790 1.00 95.88 107 PHE A N 1
ATOM 889 C CA . PHE A 1 107 ? 13.951 1.650 -13.504 1.00 95.88 107 PHE A CA 1
ATOM 890 C C . PHE A 1 107 ? 13.632 2.130 -14.922 1.00 95.88 107 PHE A C 1
ATOM 892 O O . PHE A 1 107 ? 14.260 3.086 -15.382 1.00 95.88 107 PHE A O 1
ATOM 899 N N . ARG A 1 108 ? 12.624 1.536 -15.575 1.00 95.12 108 ARG A N 1
ATOM 900 C CA . ARG A 1 108 ? 12.120 2.000 -16.872 1.00 95.12 108 ARG A CA 1
ATOM 901 C C . ARG A 1 108 ? 11.511 3.394 -16.769 1.00 95.12 108 ARG A C 1
ATOM 903 O O . ARG A 1 108 ? 11.913 4.296 -17.495 1.00 95.12 108 ARG A O 1
ATOM 910 N N . ILE A 1 109 ? 10.566 3.595 -15.847 1.00 93.38 109 ILE A N 1
ATOM 911 C CA . ILE A 1 109 ? 9.815 4.859 -15.767 1.00 93.38 109 ILE A CA 1
ATOM 912 C C . ILE A 1 109 ? 10.648 6.028 -15.225 1.00 93.38 109 ILE A C 1
ATOM 914 O O . ILE A 1 109 ? 10.356 7.186 -15.512 1.00 93.38 109 ILE A O 1
ATOM 918 N N . THR A 1 110 ? 11.710 5.734 -14.471 1.00 92.44 110 THR A N 1
ATOM 919 C CA . THR A 1 110 ? 12.658 6.741 -13.966 1.00 92.44 110 THR A CA 1
ATOM 920 C C . THR A 1 110 ? 13.876 6.943 -14.873 1.00 92.44 110 THR A C 1
ATOM 922 O O . THR A 1 110 ? 14.838 7.590 -14.462 1.00 92.44 110 THR A O 1
ATOM 925 N N . ASN A 1 111 ? 13.869 6.395 -16.097 1.00 92.31 111 ASN A N 1
ATOM 926 C CA . ASN A 1 111 ? 14.976 6.478 -17.064 1.00 92.31 111 ASN A CA 1
ATOM 927 C C . ASN A 1 111 ? 16.344 6.053 -16.486 1.00 92.31 111 ASN A C 1
ATOM 929 O O . ASN A 1 111 ? 17.397 6.562 -16.874 1.00 92.31 111 ASN A O 1
ATOM 933 N N . SER A 1 112 ? 16.335 5.108 -15.546 1.00 93.75 112 SER A N 1
ATOM 934 C CA . SER A 1 112 ? 17.515 4.686 -14.781 1.00 93.75 112 SER A CA 1
ATOM 935 C C . SER A 1 112 ? 18.012 3.290 -15.171 1.00 93.75 112 SER A C 1
ATOM 937 O O . SER A 1 112 ? 18.869 2.736 -14.492 1.00 93.75 112 SER A O 1
ATOM 939 N N . GLU A 1 113 ? 17.528 2.714 -16.278 1.00 94.88 113 GLU A N 1
ATOM 940 C CA . GLU A 1 113 ? 17.900 1.360 -16.738 1.00 94.88 113 GLU A CA 1
ATOM 941 C C . GLU A 1 113 ? 19.409 1.157 -16.940 1.00 94.88 113 GLU A C 1
ATOM 943 O O . GLU A 1 113 ? 19.910 0.047 -16.779 1.00 94.88 113 GLU A O 1
ATOM 948 N N . HIS A 1 114 ? 20.143 2.235 -17.225 1.00 95.06 114 HIS A N 1
ATOM 949 C CA . HIS A 1 114 ? 21.599 2.231 -17.357 1.00 95.06 114 HIS A CA 1
ATOM 950 C C . HIS A 1 114 ? 22.338 1.923 -16.037 1.00 95.06 114 HIS A C 1
ATOM 952 O O . HIS A 1 114 ? 23.517 1.581 -16.062 1.00 95.06 114 HIS A O 1
ATOM 958 N N . MET A 1 115 ? 21.669 2.020 -14.881 1.00 94.50 115 MET A N 1
ATOM 959 C CA . MET A 1 115 ? 22.238 1.748 -13.555 1.00 94.50 115 MET A CA 1
ATOM 960 C C . MET A 1 115 ? 22.018 0.284 -13.136 1.00 94.50 115 MET A C 1
ATOM 962 O O . MET A 1 115 ? 21.292 -0.008 -12.179 1.00 94.50 115 MET A O 1
ATOM 966 N N . THR A 1 116 ? 22.654 -0.649 -13.845 1.00 95.44 116 THR A N 1
ATOM 967 C CA . THR A 1 116 ? 22.473 -2.104 -13.667 1.00 95.44 116 THR A CA 1
ATOM 968 C C . THR A 1 116 ? 22.779 -2.583 -12.245 1.00 95.44 116 THR A C 1
ATOM 970 O O . THR A 1 116 ? 21.964 -3.281 -11.643 1.00 95.44 116 THR A O 1
ATOM 973 N N . ASP A 1 117 ? 23.881 -2.125 -11.648 1.00 96.38 117 ASP A N 1
ATOM 974 C CA . ASP A 1 117 ? 24.285 -2.521 -10.289 1.00 96.38 117 ASP A CA 1
ATOM 975 C C . ASP A 1 117 ? 23.271 -2.072 -9.227 1.00 96.38 117 ASP A C 1
ATOM 977 O O . ASP A 1 117 ? 23.050 -2.737 -8.206 1.00 96.38 117 ASP A O 1
ATOM 981 N N . LEU A 1 118 ? 22.652 -0.907 -9.447 1.00 96.81 118 LEU A N 1
ATOM 982 C CA . LEU A 1 118 ? 21.616 -0.380 -8.566 1.00 96.81 118 LEU A CA 1
ATOM 983 C C . LEU A 1 118 ? 20.319 -1.174 -8.733 1.00 96.81 118 LEU A C 1
ATOM 985 O O . LEU A 1 118 ? 19.670 -1.488 -7.733 1.00 96.81 118 LEU A O 1
ATOM 989 N N . LYS A 1 119 ? 19.984 -1.560 -9.968 1.00 96.81 119 LYS A N 1
ATOM 990 C CA . LYS A 1 119 ? 18.832 -2.414 -10.268 1.00 96.81 119 LYS A CA 1
ATOM 991 C C . LYS A 1 119 ? 18.949 -3.780 -9.594 1.00 96.81 119 LYS A C 1
ATOM 993 O O . LYS A 1 119 ? 17.995 -4.215 -8.957 1.00 96.81 119 LYS A O 1
ATOM 998 N N . GLU A 1 120 ? 20.118 -4.416 -9.617 1.00 97.31 120 GLU A N 1
ATOM 999 C CA . GLU A 1 120 ? 20.347 -5.695 -8.921 1.00 97.31 120 GLU A CA 1
ATOM 1000 C C . GLU A 1 120 ? 20.227 -5.579 -7.394 1.00 97.31 120 GLU A C 1
ATOM 1002 O O . GLU A 1 120 ? 19.695 -6.464 -6.714 1.00 97.31 120 GLU A O 1
ATOM 1007 N N . LYS A 1 121 ? 20.722 -4.478 -6.815 1.00 97.56 121 LYS A N 1
ATOM 1008 C CA . LYS A 1 121 ? 20.518 -4.183 -5.386 1.00 97.56 121 LYS A CA 1
ATOM 1009 C C . LYS A 1 121 ? 19.032 -4.007 -5.080 1.00 97.56 121 LYS A C 1
ATOM 1011 O O . LYS A 1 121 ? 18.547 -4.573 -4.101 1.00 97.56 121 LYS A O 1
ATOM 1016 N N . PHE A 1 122 ? 18.315 -3.280 -5.930 1.00 97.44 122 PHE A N 1
ATOM 1017 C CA . PHE A 1 122 ? 16.890 -3.030 -5.766 1.00 97.44 122 PHE A CA 1
ATOM 1018 C C . PHE A 1 122 ? 16.035 -4.291 -5.935 1.00 97.44 122 PHE A C 1
ATOM 1020 O O . PHE A 1 122 ? 15.107 -4.498 -5.154 1.00 97.44 122 PHE A O 1
ATOM 1027 N N . GLN A 1 123 ? 16.387 -5.176 -6.870 1.00 97.31 123 GLN A N 1
ATOM 1028 C CA . GLN A 1 123 ? 15.752 -6.484 -7.027 1.00 97.31 123 GLN A CA 1
ATOM 1029 C C . GLN A 1 123 ? 15.857 -7.290 -5.730 1.00 97.31 123 GLN A C 1
ATOM 1031 O O . GLN A 1 123 ? 14.842 -7.693 -5.171 1.00 97.31 123 GLN A O 1
ATOM 1036 N N . ARG A 1 124 ? 17.066 -7.406 -5.161 1.00 97.38 124 ARG A N 1
ATOM 1037 C CA . ARG A 1 124 ? 17.273 -8.106 -3.881 1.00 97.38 124 ARG A CA 1
ATOM 1038 C C . ARG A 1 124 ? 16.478 -7.492 -2.727 1.00 97.38 124 ARG A C 1
ATOM 1040 O O . ARG A 1 124 ? 16.052 -8.221 -1.832 1.00 97.38 124 ARG A O 1
ATOM 1047 N N . MET A 1 125 ? 16.297 -6.169 -2.715 1.00 97.00 125 MET A N 1
ATOM 1048 C CA . MET A 1 125 ? 15.433 -5.503 -1.734 1.00 97.00 125 MET A CA 1
ATOM 1049 C C . MET A 1 125 ? 13.962 -5.877 -1.937 1.00 97.00 125 MET A C 1
ATOM 1051 O O . MET A 1 125 ? 13.271 -6.148 -0.957 1.00 97.00 125 MET A O 1
ATOM 1055 N N . CYS A 1 126 ? 13.496 -5.922 -3.186 1.00 97.19 126 CYS A N 1
ATOM 1056 C CA . CYS A 1 126 ? 12.122 -6.287 -3.521 1.00 97.19 126 CYS A CA 1
ATOM 1057 C C . CYS A 1 126 ? 11.818 -7.756 -3.211 1.00 97.19 126 CYS A C 1
ATOM 1059 O O . CYS A 1 126 ? 10.761 -8.042 -2.654 1.00 97.19 126 CYS A O 1
ATOM 1061 N N . ASP A 1 127 ? 12.756 -8.663 -3.472 1.00 96.44 127 ASP A N 1
ATOM 1062 C CA . ASP A 1 127 ? 12.596 -10.091 -3.177 1.00 96.44 127 ASP A CA 1
ATOM 1063 C C . ASP A 1 127 ? 12.515 -10.350 -1.665 1.00 96.44 127 ASP A C 1
ATOM 1065 O O . ASP A 1 127 ? 11.748 -11.190 -1.194 1.00 96.44 127 ASP A O 1
ATOM 1069 N N . LYS A 1 128 ? 13.288 -9.593 -0.874 1.00 97.12 128 LYS A N 1
ATOM 1070 C CA . LYS A 1 128 ? 13.337 -9.729 0.590 1.00 97.12 128 LYS A CA 1
ATOM 1071 C C . LYS A 1 128 ? 12.243 -8.961 1.325 1.00 97.12 128 LYS A C 1
ATOM 1073 O O . LYS A 1 128 ? 12.089 -9.164 2.528 1.00 97.12 128 LYS A O 1
ATOM 1078 N N . SER A 1 129 ? 11.484 -8.094 0.655 1.00 96.31 129 SER A N 1
ATOM 1079 C CA . SER A 1 129 ? 10.480 -7.262 1.327 1.00 96.31 129 SER A CA 1
ATOM 1080 C C . SER A 1 129 ? 9.230 -8.036 1.753 1.00 96.31 129 SER A C 1
ATOM 1082 O O . SER A 1 129 ? 8.398 -7.475 2.459 1.00 96.31 129 SER A O 1
ATOM 1084 N N . MET A 1 130 ? 9.071 -9.299 1.328 1.00 96.06 130 MET A N 1
ATOM 1085 C CA . MET A 1 130 ? 7.893 -10.143 1.604 1.00 96.06 130 MET A CA 1
ATOM 1086 C C . MET A 1 130 ? 6.568 -9.526 1.115 1.00 96.06 130 MET A C 1
ATOM 1088 O O . MET A 1 130 ? 5.484 -9.862 1.593 1.00 96.06 130 MET A O 1
ATOM 1092 N N . ILE A 1 131 ? 6.647 -8.623 0.134 1.00 97.31 131 ILE A N 1
ATOM 1093 C CA . ILE A 1 131 ? 5.498 -7.956 -0.484 1.00 97.31 131 ILE A CA 1
ATOM 1094 C C . ILE A 1 131 ? 5.201 -8.670 -1.798 1.00 97.31 131 ILE A C 1
ATOM 1096 O O . ILE A 1 131 ? 6.101 -8.868 -2.602 1.00 97.31 131 ILE A O 1
ATOM 1100 N N . LYS A 1 132 ? 3.937 -9.031 -2.036 1.00 96.75 132 LYS A N 1
ATOM 1101 C CA . LYS A 1 132 ? 3.517 -9.625 -3.319 1.00 96.75 132 LYS A CA 1
ATOM 1102 C C . LYS A 1 132 ? 3.113 -8.563 -4.337 1.00 96.75 132 LYS A C 1
ATOM 1104 O O . LYS A 1 132 ? 3.541 -8.610 -5.481 1.00 96.75 132 LYS A O 1
ATOM 1109 N N . LYS A 1 133 ? 2.302 -7.600 -3.901 1.00 96.56 133 LYS A N 1
ATOM 1110 C CA . LYS A 1 133 ? 1.733 -6.537 -4.732 1.00 96.56 133 LYS A CA 1
ATOM 1111 C C . LYS A 1 133 ? 1.448 -5.294 -3.902 1.00 96.56 133 LYS A C 1
ATOM 1113 O O . LYS A 1 133 ? 1.249 -5.399 -2.688 1.00 96.56 133 LYS A O 1
ATOM 1118 N N . ARG A 1 134 ? 1.406 -4.131 -4.547 1.00 96.94 134 ARG A N 1
ATOM 1119 C CA . ARG A 1 134 ? 1.026 -2.853 -3.931 1.00 96.94 134 ARG A CA 1
ATOM 1120 C C . ARG A 1 134 ? 0.037 -2.113 -4.810 1.00 96.94 134 ARG A C 1
ATOM 1122 O O . ARG A 1 134 ? 0.131 -2.158 -6.031 1.00 96.94 134 ARG A O 1
ATOM 1129 N N . TYR A 1 135 ? -0.883 -1.411 -4.162 1.00 97.12 135 TYR A N 1
ATOM 1130 C CA . TYR A 1 135 ? -1.827 -0.537 -4.836 1.00 97.12 135 TYR A CA 1
ATOM 1131 C C . TYR A 1 135 ? -1.303 0.891 -4.784 1.00 97.12 135 TYR A C 1
ATOM 1133 O O . TYR A 1 135 ? -1.049 1.418 -3.698 1.00 97.12 135 TYR A O 1
ATOM 1141 N N . MET A 1 136 ? -1.095 1.498 -5.947 1.00 94.50 136 MET A N 1
ATOM 1142 C CA . MET A 1 136 ? -0.497 2.827 -6.067 1.00 94.50 136 MET A CA 1
ATOM 1143 C C . MET A 1 136 ? -1.464 3.760 -6.774 1.00 94.50 136 MET A C 1
ATOM 1145 O O . MET A 1 136 ? -2.031 3.404 -7.796 1.00 94.50 136 MET A O 1
ATOM 1149 N N . HIS A 1 137 ? -1.644 4.972 -6.257 1.00 94.44 137 HIS A N 1
ATOM 1150 C CA . HIS A 1 137 ? -2.402 5.992 -6.984 1.00 94.44 137 HIS A CA 1
ATOM 1151 C C . HIS A 1 137 ? -1.615 6.533 -8.186 1.00 94.44 137 HIS A C 1
ATOM 1153 O O . HIS A 1 137 ? -2.193 6.889 -9.203 1.00 94.44 137 HIS A O 1
ATOM 1159 N N . VAL A 1 138 ? -0.287 6.560 -8.063 1.00 92.88 138 VAL A N 1
ATOM 1160 C CA . VAL A 1 138 ? 0.623 7.027 -9.106 1.00 92.88 138 VAL A CA 1
ATOM 1161 C C . VAL A 1 138 ? 0.692 5.979 -10.214 1.00 92.88 138 VAL A C 1
ATOM 1163 O O . VAL A 1 138 ? 1.203 4.877 -9.998 1.00 92.88 138 VAL A O 1
ATOM 1166 N N . THR A 1 139 ? 0.144 6.316 -11.378 1.00 93.12 139 THR A N 1
ATOM 1167 C CA . THR A 1 139 ? 0.189 5.487 -12.585 1.00 93.12 139 THR A CA 1
ATOM 1168 C C . THR A 1 139 ? 1.286 5.961 -13.536 1.00 93.12 139 THR A C 1
ATOM 1170 O O . THR A 1 139 ? 1.907 7.008 -13.328 1.00 93.12 139 THR A O 1
ATOM 1173 N N . GLU A 1 140 ? 1.545 5.184 -14.587 1.00 91.31 140 GLU A N 1
ATOM 1174 C CA . GLU A 1 140 ? 2.563 5.524 -15.583 1.00 91.31 140 GLU A CA 1
ATOM 1175 C C . GLU A 1 140 ? 2.217 6.828 -16.324 1.00 91.31 140 GLU A C 1
ATOM 1177 O O . GLU A 1 140 ? 3.108 7.605 -16.660 1.00 91.31 140 GLU A O 1
ATOM 1182 N N . GLU A 1 141 ? 0.928 7.109 -16.525 1.00 92.00 141 GLU A N 1
ATOM 1183 C CA . GLU A 1 141 ? 0.434 8.333 -17.164 1.00 92.00 141 GLU A CA 1
ATOM 1184 C C . GLU A 1 141 ? 0.760 9.569 -16.317 1.00 92.00 141 GLU A C 1
ATOM 1186 O O . GLU A 1 141 ? 1.350 10.523 -16.820 1.00 92.00 141 GLU A O 1
ATOM 1191 N N . VAL A 1 142 ? 0.485 9.510 -15.008 1.00 92.31 142 VAL A N 1
ATOM 1192 C CA . VAL A 1 142 ? 0.775 10.610 -14.070 1.00 92.31 142 VAL A CA 1
ATOM 1193 C C . VAL A 1 142 ? 2.274 10.917 -14.024 1.00 92.31 142 VAL A C 1
ATOM 1195 O O . VAL A 1 142 ? 2.673 12.082 -13.951 1.00 92.31 142 VAL A O 1
ATOM 1198 N N . LEU A 1 143 ? 3.114 9.880 -14.087 1.00 91.25 143 LEU A N 1
ATOM 1199 C CA . LEU A 1 143 ? 4.572 10.025 -14.103 1.00 91.25 143 LEU A CA 1
ATOM 1200 C C . LEU A 1 143 ? 5.092 10.597 -15.428 1.00 91.25 143 LEU A C 1
ATOM 1202 O O . LEU A 1 143 ? 6.028 11.395 -15.413 1.00 91.25 143 LEU A O 1
ATOM 1206 N N . LYS A 1 144 ? 4.474 10.243 -16.561 1.00 89.88 144 LYS A N 1
ATOM 1207 C CA . LYS A 1 144 ? 4.813 10.808 -17.878 1.00 89.88 144 LYS A CA 1
ATOM 1208 C C . LYS A 1 144 ? 4.451 12.287 -17.985 1.00 89.88 144 LYS A C 1
ATOM 1210 O O . LYS A 1 144 ? 5.215 13.051 -18.567 1.00 89.88 144 LYS A O 1
ATOM 1215 N N . GLU A 1 145 ? 3.323 12.693 -17.408 1.00 92.38 145 GLU A N 1
ATOM 1216 C CA . GLU A 1 145 ? 2.908 14.101 -17.354 1.00 92.38 145 GLU A CA 1
ATOM 1217 C C . GLU A 1 145 ? 3.803 14.939 -16.426 1.00 92.38 145 GLU A C 1
ATOM 1219 O O . GLU A 1 145 ? 3.972 16.138 -16.643 1.00 92.38 145 GLU A O 1
ATOM 1224 N N . ASN A 1 146 ? 4.413 14.312 -15.413 1.00 90.75 146 ASN A N 1
ATOM 1225 C CA . ASN A 1 146 ? 5.204 14.986 -14.384 1.00 90.75 146 ASN A CA 1
ATOM 1226 C C . ASN A 1 146 ? 6.618 14.386 -14.271 1.00 90.75 146 ASN A C 1
ATOM 1228 O O . ASN A 1 146 ? 6.955 13.802 -13.237 1.00 90.75 146 ASN A O 1
ATOM 1232 N N . PRO A 1 147 ? 7.496 14.573 -15.276 1.00 86.88 147 PRO A N 1
ATOM 1233 C CA . PRO A 1 147 ? 8.829 13.957 -15.297 1.00 86.88 147 PRO A CA 1
ATOM 1234 C C . PRO A 1 147 ? 9.716 14.380 -14.114 1.00 86.88 147 PRO A C 1
ATOM 1236 O O . PRO A 1 147 ? 10.610 13.643 -13.703 1.00 86.88 147 PRO A O 1
ATOM 1239 N N . ASN A 1 148 ? 9.432 15.536 -13.508 1.00 88.44 148 ASN A N 1
ATOM 1240 C CA . ASN A 1 148 ? 10.091 16.021 -12.295 1.00 88.44 148 ASN A CA 1
ATOM 1241 C C . ASN A 1 148 ? 9.916 15.078 -11.093 1.00 88.44 148 ASN A C 1
ATOM 1243 O O . ASN A 1 148 ? 10.816 14.989 -10.263 1.00 88.44 148 ASN A O 1
ATOM 1247 N N . MET A 1 149 ? 8.799 14.345 -11.019 1.00 86.69 149 MET A N 1
ATOM 1248 C CA . MET A 1 149 ? 8.542 13.344 -9.973 1.00 86.69 149 MET A CA 1
ATOM 1249 C C . MET A 1 149 ? 9.444 12.111 -10.109 1.00 86.69 149 MET A C 1
ATOM 1251 O O . MET A 1 149 ? 9.692 11.419 -9.123 1.00 86.69 149 MET A O 1
ATOM 1255 N N . CYS A 1 150 ? 9.936 11.834 -11.319 1.00 85.69 150 CYS A N 1
ATOM 1256 C CA . CYS A 1 150 ? 10.846 10.726 -11.602 1.00 85.69 150 CYS A CA 1
ATOM 1257 C C . CYS A 1 150 ? 12.325 11.092 -11.399 1.00 85.69 150 CYS A C 1
ATOM 1259 O O . CYS A 1 150 ? 13.176 10.204 -11.403 1.00 85.69 150 CYS A O 1
ATOM 1261 N N . ALA A 1 151 ? 12.654 12.378 -11.245 1.00 86.25 151 ALA A N 1
ATOM 1262 C CA . ALA A 1 151 ? 14.031 12.840 -11.125 1.00 86.25 151 ALA A CA 1
ATOM 1263 C C . ALA A 1 151 ? 14.533 12.766 -9.670 1.00 86.25 151 ALA A C 1
ATOM 1265 O O . ALA A 1 151 ? 13.894 13.273 -8.752 1.00 86.25 151 ALA A O 1
ATOM 1266 N N . TYR A 1 152 ? 15.725 12.192 -9.462 1.00 79.19 152 TYR A N 1
ATOM 1267 C CA . TYR A 1 152 ? 16.330 11.999 -8.132 1.00 79.19 152 TYR A CA 1
ATOM 1268 C C . TYR A 1 152 ? 16.560 13.308 -7.355 1.00 79.19 152 TYR A C 1
ATOM 1270 O O . TYR A 1 152 ? 16.394 13.358 -6.139 1.00 79.19 152 TYR A O 1
ATOM 1278 N N . CYS A 1 153 ? 16.936 14.383 -8.049 1.00 73.75 153 CYS A N 1
ATOM 1279 C CA . CYS A 1 153 ? 17.107 15.712 -7.465 1.00 73.75 153 CYS A CA 1
ATOM 1280 C C . CYS A 1 153 ? 16.400 16.752 -8.332 1.00 73.75 153 CYS A C 1
ATOM 1282 O O . CYS A 1 153 ? 17.044 17.544 -9.018 1.00 73.75 153 CYS A O 1
ATOM 1284 N N . CYS A 1 154 ? 15.069 16.757 -8.312 1.00 52.88 154 CYS A N 1
ATOM 1285 C CA . CYS A 1 154 ? 14.327 17.909 -8.805 1.00 52.88 154 CYS A CA 1
ATOM 1286 C C . CYS A 1 154 ? 14.272 18.979 -7.704 1.00 52.88 154 CYS A C 1
ATOM 1288 O O . CYS A 1 154 ? 13.760 18.733 -6.612 1.00 52.88 154 CYS A O 1
ATOM 1290 N N . LYS A 1 155 ? 14.798 20.178 -7.976 1.00 57.84 155 LYS A N 1
ATOM 1291 C CA . LYS A 1 155 ? 14.469 21.354 -7.166 1.00 57.84 155 LYS A CA 1
ATOM 1292 C C . LYS A 1 155 ? 13.085 21.821 -7.596 1.00 57.84 155 LYS A C 1
ATOM 1294 O O . LYS A 1 155 ? 12.913 22.232 -8.740 1.00 57.84 155 LYS A O 1
ATOM 1299 N N . ILE A 1 156 ? 12.121 21.782 -6.681 1.00 55.16 156 ILE A N 1
ATOM 1300 C CA . ILE A 1 156 ? 10.873 22.527 -6.844 1.00 55.16 156 ILE A CA 1
ATOM 1301 C C . ILE A 1 156 ? 11.271 24.005 -6.826 1.00 55.16 156 ILE A C 1
ATOM 1303 O O . ILE A 1 156 ? 11.633 24.538 -5.778 1.00 55.16 156 ILE A O 1
ATOM 1307 N N . LEU A 1 157 ? 11.300 24.639 -7.997 1.00 49.38 157 LEU A N 1
ATOM 1308 C CA . LEU A 1 157 ? 11.352 26.092 -8.088 1.00 49.38 157 LEU A CA 1
ATOM 1309 C C . LEU A 1 157 ? 9.956 26.596 -7.709 1.00 49.38 157 LEU A C 1
ATOM 1311 O O . LEU A 1 157 ? 9.021 26.473 -8.499 1.00 49.38 157 LEU A O 1
ATOM 1315 N N . LEU A 1 158 ? 9.829 27.054 -6.461 1.00 43.72 158 LEU A N 1
ATOM 1316 C CA . LEU A 1 158 ? 8.759 27.949 -6.019 1.00 43.72 158 LEU A CA 1
ATOM 1317 C C . LEU A 1 158 ? 9.091 29.381 -6.443 1.00 43.72 158 LEU A C 1
ATOM 1319 O O . LEU A 1 158 ? 10.291 29.740 -6.365 1.00 43.72 158 LEU A O 1
#

Sequence (158 aa):
MHVMLTYPFSVHPCIYIKRKLFFHHLQTQLLQPDRNPFYLLFHFVSKYHHRPLLLLLLYFKANQRKMVTVSEIRQAQRAEGPATILAIGTATPPNCVDQSTYPDYYFRITNSEHMTDLKEKFQRMCDKSMIKKRYMHVTEEVLKENPNMCAYCCKILL

Foldseek 3Di:
DDDDDDDDDPDDVVPVVVVVVVVVVVVVVVPPPPDDVVVVVVVVCVVDVDVVVVVVVVVVVVVDDDPDDPVNVVVVPDDDDDDDDPDDDDDFAPDKAFLQCVLVVLCVLLVNVVVVVVSVVSNVVSVPVPDGMHGDPDDSVNCVVPVLVSDPDRDPPD